Protein AF-A0A5E4J860-F1 (afdb_monomer_lite)

Foldseek 3Di:
DDDDVQAAEDEAEDDPPLQQLLLQWWDQWDDDPSGIYGYFYAYPVRHTDHHDFDPPDDQQVSNQCSLCSNCVPPPFWDHKDQQAPDPPNDPPNLAGIETETAQVPDDDPDPDPVCPPRDPFVVVQVVSCVGTDQDTPPNHGYGYGYDDPPPD

Sequence (152 aa):
MRQEGANYFIDIVAVDGTSYPLAAILKTSYDMGNIKVHVQVLDRSGKPIKPSLPVGTDPVNAVLQAIKGGLAGNEYFVDAINIVGTSPPNPRSQWQIAVIFKKSVIQFFNDDISDYYSNLNAVAEDIFADVMNSEYPGEVKITFTTENTKSG

Secondary structure (DSSP, 8-state):
-EEETTEEEEEEE--STTHHHHHHHB-SEEEETTEEEEEEEE-TTSPBPPP-PPTTS-HHHHHHHHHHHHHTT-TTEEEEEE-TTPSSPPSSTT--EEEEE-GGG-------TT-TT---THHHHHHHHHHB---BTTTB-EEEEE------

Radius of gyration: 17.3 Å; chains: 1; bounding box: 40×34×47 Å

Structure (mmCIF, N/CA/C/O backbone):
data_AF-A0A5E4J860-F1
#
_entry.id   AF-A0A5E4J860-F1
#
loop_
_atom_site.group_PDB
_atom_site.id
_atom_site.type_symbol
_atom_site.label_atom_id
_atom_site.label_alt_id
_atom_site.label_comp_id
_atom_site.label_asym_id
_atom_site.label_entity_id
_atom_site.label_seq_id
_atom_site.pdbx_PDB_ins_code
_atom_site.Cartn_x
_atom_site.Cartn_y
_atom_site.Cartn_z
_atom_site.occupancy
_atom_site.B_iso_or_equiv
_atom_site.auth_seq_id
_atom_site.auth_comp_id
_atom_site.auth_asym_id
_atom_site.auth_atom_id
_atom_site.pdbx_PDB_model_num
ATOM 1 N N . MET A 1 1 ? -12.163 -6.510 14.839 1.00 73.50 1 MET A N 1
ATOM 2 C CA . MET A 1 1 ? -12.766 -5.170 14.687 1.00 73.50 1 MET A CA 1
ATOM 3 C C . MET A 1 1 ? -13.204 -4.699 16.063 1.00 73.50 1 MET A C 1
ATOM 5 O O . MET A 1 1 ? -13.795 -5.498 16.781 1.00 73.50 1 MET A O 1
ATOM 9 N N . ARG A 1 2 ? -12.871 -3.466 16.447 1.00 85.12 2 ARG A N 1
ATOM 10 C CA . ARG A 1 2 ? -13.255 -2.853 17.734 1.00 85.12 2 ARG A CA 1
ATOM 11 C C . ARG A 1 2 ? -13.988 -1.533 17.488 1.00 85.12 2 ARG A C 1
ATOM 13 O O . ARG A 1 2 ? -13.785 -0.922 16.443 1.00 85.12 2 ARG A O 1
ATOM 20 N N . GLN A 1 3 ? -14.828 -1.103 18.424 1.00 84.06 3 GLN A N 1
ATOM 21 C CA . GLN A 1 3 ? -15.593 0.143 18.328 1.00 84.06 3 GLN A CA 1
ATOM 22 C C . GLN A 1 3 ? -15.204 1.090 19.465 1.00 84.06 3 GLN A C 1
ATOM 24 O O . GLN A 1 3 ? -15.134 0.670 20.618 1.00 84.06 3 GLN A O 1
ATOM 29 N N . GLU A 1 4 ? -14.998 2.366 19.146 1.00 82.44 4 GLU A N 1
ATOM 30 C CA . GLU A 1 4 ? -14.773 3.436 20.122 1.00 82.44 4 GLU A CA 1
ATOM 31 C C . GLU A 1 4 ? -15.655 4.637 19.772 1.00 82.44 4 GLU A C 1
ATOM 33 O O . GLU A 1 4 ? -15.407 5.374 18.815 1.00 82.44 4 GLU A O 1
ATOM 38 N N . GLY A 1 5 ? -16.736 4.820 20.534 1.00 81.62 5 GLY A N 1
ATOM 39 C CA . GLY A 1 5 ? -17.764 5.809 20.211 1.00 81.62 5 GLY A CA 1
ATOM 40 C C . GLY A 1 5 ? -18.437 5.506 18.867 1.00 81.62 5 GLY A C 1
ATOM 41 O O . GLY A 1 5 ? -18.975 4.417 18.669 1.00 81.62 5 GLY A O 1
ATOM 42 N N . ALA A 1 6 ? -18.408 6.472 17.945 1.00 77.81 6 ALA A N 1
ATOM 43 C CA . ALA A 1 6 ? -18.939 6.331 16.583 1.00 77.81 6 ALA A CA 1
ATOM 44 C C . ALA A 1 6 ? -17.926 5.742 15.578 1.00 77.81 6 ALA A C 1
ATOM 46 O O . ALA A 1 6 ? -18.259 5.558 14.408 1.00 77.81 6 ALA A O 1
ATOM 47 N N . ASN A 1 7 ? -16.697 5.460 16.019 1.00 81.25 7 ASN A N 1
ATOM 48 C CA . ASN A 1 7 ? -15.615 4.994 15.160 1.00 81.25 7 ASN A CA 1
ATOM 49 C C . ASN A 1 7 ? -15.438 3.483 15.270 1.00 81.25 7 ASN A C 1
ATOM 51 O O . ASN A 1 7 ? -15.517 2.913 16.361 1.00 81.25 7 ASN A O 1
ATOM 55 N N . TYR A 1 8 ? -15.115 2.852 14.146 1.00 88.25 8 TYR A N 1
ATOM 56 C CA . TYR A 1 8 ? -14.751 1.441 14.098 1.00 88.25 8 TYR A CA 1
ATOM 57 C C . TYR A 1 8 ? -13.303 1.293 13.668 1.00 88.25 8 TYR A C 1
ATOM 59 O O . TYR A 1 8 ? -12.830 2.048 12.828 1.00 88.25 8 TYR A O 1
ATOM 67 N N . PHE A 1 9 ? -12.613 0.302 14.219 1.00 88.88 9 PHE A N 1
ATOM 68 C CA . PHE A 1 9 ? -11.216 0.026 13.920 1.00 88.88 9 PHE A CA 1
ATOM 69 C C . PHE A 1 9 ? -11.036 -1.414 13.454 1.00 88.88 9 PHE A C 1
ATOM 71 O O . PHE A 1 9 ? -11.492 -2.369 14.099 1.00 88.88 9 PHE A O 1
ATOM 78 N N . ILE A 1 10 ? -10.333 -1.562 12.339 1.00 90.19 10 ILE A N 1
ATOM 79 C CA . ILE A 1 10 ? -9.743 -2.811 11.880 1.00 90.19 10 ILE A CA 1
ATOM 80 C C . ILE A 1 10 ? -8.267 -2.759 12.273 1.00 90.19 10 ILE A C 1
ATOM 82 O O . ILE A 1 10 ? -7.483 -1.992 11.713 1.00 90.19 10 ILE A O 1
ATOM 86 N N . ASP A 1 11 ? -7.918 -3.571 13.266 1.00 90.75 11 ASP A N 1
ATOM 87 C CA . ASP A 1 11 ? -6.549 -3.711 13.744 1.00 90.75 11 ASP A CA 1
ATOM 88 C C . ASP A 1 11 ? -5.861 -4.822 12.956 1.00 90.75 11 ASP A C 1
ATOM 90 O O . ASP A 1 11 ? -6.279 -5.981 13.002 1.00 90.75 11 ASP A O 1
ATOM 94 N N . ILE A 1 12 ? -4.804 -4.463 12.234 1.00 88.19 12 ILE A N 1
ATOM 95 C CA . ILE A 1 12 ? -3.974 -5.404 11.489 1.00 88.19 12 ILE A CA 1
ATOM 96 C C . ILE A 1 12 ? -2.695 -5.608 12.285 1.00 88.19 12 ILE A C 1
ATOM 98 O O . ILE A 1 12 ? -1.843 -4.725 12.348 1.00 88.19 12 ILE A O 1
ATOM 102 N N . VAL A 1 13 ? -2.555 -6.770 12.915 1.00 86.62 13 VAL A N 1
ATOM 103 C CA . VAL A 1 13 ? -1.331 -7.114 13.643 1.00 86.62 13 VAL A CA 1
ATOM 104 C C . VAL A 1 13 ? -0.337 -7.690 12.648 1.00 86.62 13 VAL A C 1
ATOM 106 O O . VAL A 1 13 ? -0.498 -8.813 12.174 1.00 86.62 13 VAL A O 1
ATOM 109 N N . ALA A 1 14 ? 0.684 -6.907 12.315 1.00 78.81 14 ALA A N 1
ATOM 110 C CA . ALA A 1 14 ? 1.732 -7.369 11.424 1.00 78.81 14 ALA A CA 1
ATOM 111 C C . ALA A 1 14 ? 2.709 -8.273 12.183 1.00 78.81 14 ALA A C 1
ATOM 113 O O . ALA A 1 14 ? 3.208 -7.938 13.263 1.00 78.81 14 ALA A O 1
ATOM 114 N N . VAL A 1 15 ? 2.987 -9.433 11.597 1.00 71.12 15 VAL A N 1
ATOM 115 C CA . VAL A 1 15 ? 3.969 -10.385 12.110 1.00 71.12 15 VAL A CA 1
ATOM 116 C C . VAL A 1 15 ? 5.275 -10.154 11.346 1.00 71.12 15 VAL A C 1
ATOM 118 O O . VAL A 1 15 ? 5.271 -10.111 10.116 1.00 71.12 15 VAL A O 1
ATOM 121 N N . ASP A 1 16 ? 6.377 -9.962 12.079 1.00 71.06 16 ASP A N 1
ATOM 122 C CA . ASP A 1 16 ? 7.715 -9.682 11.524 1.00 71.06 16 ASP A CA 1
ATOM 123 C C . ASP A 1 16 ? 7.822 -8.321 10.807 1.00 71.06 16 ASP A C 1
ATOM 125 O O . ASP A 1 16 ? 6.889 -7.525 10.841 1.00 71.06 16 ASP A O 1
ATOM 129 N N . GLY A 1 17 ? 8.994 -7.990 10.242 1.00 72.94 17 GLY A N 1
ATOM 130 C CA . GLY A 1 17 ? 9.405 -6.650 9.763 1.00 72.94 17 GLY A CA 1
ATOM 131 C C . GLY A 1 17 ? 8.562 -5.989 8.654 1.00 72.94 17 GLY A C 1
ATOM 132 O O . GLY A 1 17 ? 9.011 -5.026 8.040 1.00 72.94 17 GLY A O 1
ATOM 133 N N . THR A 1 18 ? 7.351 -6.484 8.406 1.00 82.88 18 THR A N 1
ATOM 134 C CA . THR A 1 18 ? 6.357 -5.984 7.449 1.00 82.88 18 THR A CA 1
ATOM 135 C C . THR A 1 18 ? 5.499 -4.848 8.013 1.00 82.88 18 THR A C 1
ATOM 137 O O . THR A 1 18 ? 4.803 -4.170 7.269 1.00 82.88 18 THR A O 1
ATOM 140 N N . SER A 1 19 ? 5.556 -4.593 9.319 1.00 84.94 19 SER A N 1
ATOM 141 C CA . SER A 1 19 ? 4.615 -3.711 10.014 1.00 84.94 19 SER A CA 1
ATOM 142 C C . SER A 1 19 ? 4.651 -2.241 9.560 1.00 84.94 19 SER A C 1
ATOM 144 O O . SER A 1 19 ? 3.612 -1.660 9.253 1.00 84.94 19 SER A O 1
ATOM 146 N N . TYR A 1 20 ? 5.839 -1.647 9.430 1.00 88.56 20 TYR A N 1
ATOM 147 C CA . TYR A 1 20 ? 6.019 -0.300 8.873 1.00 88.56 20 TYR A CA 1
ATOM 148 C C . TYR A 1 20 ? 5.652 -0.188 7.388 1.00 88.56 20 TYR A C 1
ATOM 150 O O . TYR A 1 20 ? 4.868 0.701 7.049 1.00 88.56 20 TYR A O 1
ATOM 158 N N . PRO A 1 21 ? 6.171 -1.046 6.487 1.00 89.88 21 PRO A N 1
ATOM 159 C CA . PRO A 1 21 ? 5.817 -0.943 5.078 1.00 89.88 21 PRO A CA 1
ATOM 160 C C . PRO A 1 21 ? 4.329 -1.235 4.833 1.00 89.88 21 PRO A C 1
ATOM 162 O O . PRO A 1 21 ? 3.714 -0.551 4.024 1.00 89.88 21 PRO A O 1
ATOM 165 N N . LEU A 1 22 ? 3.708 -2.143 5.595 1.00 89.56 22 LEU A N 1
ATOM 166 C CA . LEU A 1 22 ? 2.265 -2.384 5.531 1.00 89.56 22 LEU A CA 1
ATOM 167 C C . LEU A 1 22 ? 1.460 -1.152 5.973 1.00 89.56 22 LEU A C 1
ATOM 169 O O . LEU A 1 22 ? 0.511 -0.763 5.298 1.00 89.56 22 LEU A O 1
ATOM 173 N N . ALA A 1 23 ? 1.873 -0.486 7.057 1.00 90.56 23 ALA A N 1
ATOM 174 C CA . ALA A 1 23 ? 1.244 0.760 7.499 1.00 90.56 23 ALA A CA 1
ATOM 175 C C . ALA A 1 23 ? 1.341 1.869 6.440 1.00 90.56 23 ALA A C 1
ATOM 177 O O . ALA A 1 23 ? 0.449 2.703 6.344 1.00 90.56 23 ALA A O 1
ATOM 178 N N . ALA A 1 24 ? 2.421 1.889 5.655 1.00 90.75 24 ALA A N 1
ATOM 179 C CA . ALA A 1 24 ? 2.655 2.898 4.628 1.00 90.75 24 ALA A CA 1
ATOM 180 C C . ALA A 1 24 ? 1.804 2.705 3.362 1.00 90.75 24 ALA A C 1
ATOM 182 O O . ALA A 1 24 ? 1.569 3.676 2.644 1.00 90.75 24 ALA A O 1
ATOM 183 N N . ILE A 1 25 ? 1.372 1.474 3.070 1.00 90.88 25 ILE A N 1
ATOM 184 C CA . ILE A 1 25 ? 0.672 1.145 1.819 1.00 90.88 25 ILE A CA 1
ATOM 185 C C . ILE A 1 25 ? -0.831 0.937 1.969 1.00 90.88 25 ILE A C 1
ATOM 187 O O . ILE A 1 25 ? -1.506 0.837 0.953 1.00 90.88 25 ILE A O 1
ATOM 191 N N . LEU A 1 26 ? -1.365 0.858 3.186 1.00 90.88 26 LEU A N 1
ATOM 192 C CA . LEU A 1 26 ? -2.800 0.701 3.414 1.00 90.88 26 LEU A CA 1
ATOM 193 C C . LEU A 1 26 ? -3.490 2.052 3.578 1.00 90.88 26 LEU A C 1
ATOM 195 O O . LEU A 1 26 ? -2.973 2.963 4.229 1.00 90.88 26 LEU A O 1
ATOM 199 N N . LYS A 1 27 ? -4.706 2.160 3.046 1.00 90.00 27 LYS A N 1
ATOM 200 C CA . LYS A 1 27 ? -5.582 3.291 3.337 1.00 90.00 27 LYS A CA 1
ATOM 201 C C . LYS A 1 27 ? -6.013 3.240 4.804 1.00 90.00 27 LYS A C 1
ATOM 203 O O . LYS A 1 27 ? -6.463 2.207 5.293 1.00 90.00 27 LYS A O 1
ATOM 208 N N . THR A 1 28 ? -5.878 4.358 5.515 1.00 89.75 28 THR A N 1
ATOM 209 C CA . THR A 1 28 ? -6.075 4.421 6.976 1.00 89.75 28 THR A CA 1
ATOM 210 C C . THR A 1 28 ? -7.515 4.684 7.400 1.00 89.75 28 THR A C 1
ATOM 212 O O . THR A 1 28 ? -7.847 4.528 8.578 1.00 89.75 28 THR A O 1
ATOM 215 N N . SER A 1 29 ? -8.391 5.076 6.472 1.00 89.62 29 SER A N 1
ATOM 216 C CA . SER A 1 29 ? -9.811 5.253 6.761 1.00 89.62 29 SER A CA 1
ATOM 217 C C . SER A 1 29 ? -10.712 5.089 5.544 1.00 89.62 29 SER A C 1
ATOM 219 O O . SER A 1 29 ? -10.363 5.514 4.443 1.00 89.62 29 SER A O 1
ATOM 221 N N . TYR A 1 30 ? -11.910 4.570 5.791 1.00 86.88 30 TYR A N 1
ATOM 222 C CA . TYR A 1 30 ? -12.997 4.431 4.831 1.00 86.88 30 TYR A CA 1
ATOM 223 C C . TYR A 1 30 ? -14.232 5.126 5.389 1.00 86.88 30 TYR A C 1
ATOM 225 O O . TYR A 1 30 ? -14.638 4.868 6.527 1.00 86.88 30 TYR A O 1
ATOM 233 N N . ASP A 1 31 ? -14.827 5.991 4.578 1.00 86.31 31 ASP A N 1
ATOM 234 C CA . ASP A 1 31 ? -16.126 6.582 4.870 1.00 86.31 31 ASP A CA 1
ATOM 235 C C . ASP A 1 31 ? -17.216 5.646 4.331 1.00 86.31 31 ASP A C 1
ATOM 237 O O . ASP A 1 31 ? -17.302 5.385 3.133 1.00 86.31 31 ASP A O 1
ATOM 241 N N . MET A 1 32 ? -18.043 5.114 5.229 1.00 83.75 32 MET A N 1
ATOM 242 C CA . MET A 1 32 ? -19.150 4.205 4.929 1.00 83.75 32 MET A CA 1
ATOM 243 C C . MET A 1 32 ? -20.463 4.854 5.374 1.00 83.75 32 MET A C 1
ATOM 245 O O . MET A 1 32 ? -21.041 4.517 6.409 1.00 83.75 32 MET A O 1
ATOM 249 N N . GLY A 1 33 ? -20.912 5.848 4.604 1.00 83.12 33 GLY A N 1
ATOM 250 C CA . GLY A 1 33 ? -22.094 6.644 4.930 1.00 83.12 33 GLY A CA 1
ATOM 251 C C . GLY A 1 33 ? -21.863 7.507 6.172 1.00 83.12 33 GLY A C 1
ATOM 252 O O . GLY A 1 33 ? -21.075 8.446 6.139 1.00 83.12 33 GLY A O 1
ATOM 253 N N . ASN A 1 34 ? -22.554 7.196 7.268 1.00 83.56 34 ASN A N 1
ATOM 254 C CA . ASN A 1 34 ? -22.398 7.884 8.554 1.00 83.56 34 ASN A CA 1
ATOM 255 C C . ASN A 1 34 ? -21.367 7.221 9.487 1.00 83.56 34 ASN A C 1
ATOM 257 O O . ASN A 1 34 ? -21.227 7.648 10.633 1.00 83.56 34 ASN A O 1
ATOM 261 N N . ILE A 1 35 ? -20.678 6.175 9.023 1.00 80.88 35 ILE A N 1
ATOM 262 C CA . ILE A 1 35 ? -19.672 5.439 9.788 1.00 80.88 35 ILE A CA 1
ATOM 2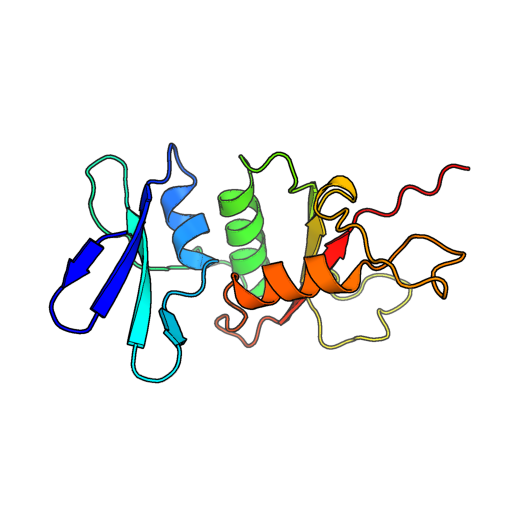63 C C . ILE A 1 35 ? -18.288 5.701 9.201 1.00 80.88 35 ILE A C 1
ATOM 265 O O . ILE A 1 35 ? -18.099 5.636 7.988 1.00 80.88 35 ILE A O 1
ATOM 269 N N . LYS A 1 36 ? -17.303 5.927 10.074 1.00 86.44 36 LYS A N 1
ATOM 270 C CA . LYS A 1 36 ? -15.887 5.941 9.707 1.00 86.44 36 LYS A CA 1
ATOM 271 C C . LYS A 1 36 ? -15.209 4.674 10.212 1.00 86.44 36 LYS A C 1
ATOM 273 O O . LYS A 1 36 ? -15.199 4.401 11.417 1.00 86.44 36 LYS A O 1
ATOM 278 N N . VAL A 1 37 ? -14.651 3.903 9.285 1.00 87.38 37 VAL A N 1
ATOM 279 C CA . VAL A 1 37 ? -13.837 2.726 9.595 1.00 87.38 37 VAL A CA 1
ATOM 280 C C . VAL A 1 37 ? -12.376 3.114 9.466 1.00 87.38 37 VAL A C 1
ATOM 282 O O . VAL A 1 37 ? -11.921 3.481 8.390 1.00 87.38 37 VAL A O 1
ATOM 285 N N . HIS A 1 38 ? -11.637 3.030 10.559 1.00 91.00 38 HIS A N 1
ATOM 286 C CA . HIS A 1 38 ? -10.203 3.242 10.612 1.00 91.00 38 HIS A CA 1
ATOM 287 C C . HIS A 1 38 ? -9.472 1.916 10.444 1.00 91.00 38 HIS A C 1
ATOM 289 O O . HIS A 1 38 ? -9.828 0.912 11.060 1.00 91.00 38 HIS A O 1
ATOM 295 N N . VAL A 1 39 ? -8.414 1.925 9.647 1.00 91.25 39 VAL A N 1
ATOM 296 C CA . VAL A 1 39 ? -7.482 0.806 9.536 1.00 91.25 39 VAL A CA 1
ATOM 297 C C . VAL A 1 39 ? -6.165 1.245 10.141 1.00 91.25 39 VAL A C 1
ATOM 299 O O . VAL A 1 39 ? -5.615 2.283 9.772 1.00 91.25 39 VAL A O 1
ATOM 302 N N . GLN A 1 40 ? -5.665 0.456 11.085 1.00 92.81 40 GLN A N 1
ATOM 303 C CA . GLN A 1 40 ? -4.364 0.696 11.688 1.00 92.81 40 GLN A CA 1
ATOM 304 C C . GLN A 1 40 ? -3.553 -0.589 11.740 1.00 92.81 40 GLN A C 1
ATOM 306 O O . GLN A 1 40 ? -4.069 -1.668 12.036 1.00 92.81 40 GLN A O 1
ATOM 311 N N . VAL A 1 41 ? -2.260 -0.448 11.473 1.00 92.06 41 VAL A N 1
ATOM 312 C CA . VAL A 1 41 ? -1.306 -1.537 11.631 1.00 92.06 41 VAL A CA 1
ATOM 313 C C . VAL A 1 41 ? -0.702 -1.446 13.023 1.00 92.06 41 VAL A C 1
ATOM 315 O O . VAL A 1 41 ? -0.260 -0.379 13.449 1.00 92.06 41 VAL A O 1
ATOM 318 N N . LEU A 1 42 ? -0.707 -2.566 13.733 1.00 91.62 42 LEU A N 1
ATOM 319 C CA . LEU A 1 42 ? -0.126 -2.711 15.057 1.00 91.62 42 LEU A CA 1
ATOM 320 C C . LEU A 1 42 ? 1.208 -3.451 14.955 1.00 91.62 42 LEU A C 1
ATOM 322 O O . LEU A 1 42 ? 1.357 -4.385 14.161 1.00 91.62 42 LEU A O 1
ATOM 326 N N . ASP A 1 43 ? 2.169 -3.055 15.784 1.00 87.75 43 ASP A N 1
ATOM 327 C CA . ASP A 1 43 ? 3.354 -3.868 16.027 1.00 87.75 43 ASP A CA 1
ATOM 328 C C . ASP A 1 43 ? 3.034 -5.083 16.920 1.00 87.75 43 ASP A C 1
ATOM 330 O O . ASP A 1 43 ? 1.920 -5.258 17.422 1.00 87.75 43 ASP A O 1
ATOM 334 N N . ARG A 1 44 ? 4.041 -5.930 17.159 1.00 84.62 44 ARG A N 1
ATOM 335 C CA . ARG A 1 44 ? 3.910 -7.127 18.008 1.00 84.62 44 ARG A CA 1
ATOM 336 C C . ARG A 1 44 ? 3.522 -6.831 19.457 1.00 84.62 44 ARG A C 1
ATOM 338 O O . ARG A 1 44 ? 3.042 -7.726 20.141 1.00 84.62 44 ARG A O 1
ATOM 345 N N . SER A 1 45 ? 3.760 -5.610 19.933 1.00 86.81 45 SER A N 1
ATOM 346 C CA . SER A 1 45 ? 3.368 -5.166 21.273 1.00 86.81 45 SER A CA 1
ATOM 347 C C . SER A 1 45 ? 1.938 -4.616 21.322 1.00 86.81 45 SER A C 1
ATOM 349 O O . SER A 1 45 ? 1.477 -4.208 22.385 1.00 86.81 45 SER A O 1
ATOM 351 N N . GLY A 1 46 ? 1.226 -4.616 20.188 1.00 86.94 46 GLY A N 1
ATOM 352 C CA . GLY A 1 46 ? -0.120 -4.065 20.057 1.00 86.94 46 GLY A CA 1
ATOM 353 C C . GLY A 1 46 ? -0.141 -2.545 19.893 1.00 86.94 46 GLY A C 1
ATOM 354 O O . GLY A 1 46 ? -1.203 -1.935 20.003 1.00 86.94 46 GLY A O 1
ATOM 355 N N . LYS A 1 47 ? 1.009 -1.909 19.638 1.00 90.19 47 LYS A N 1
ATOM 356 C CA . LYS A 1 47 ? 1.092 -0.456 19.492 1.00 90.19 47 LYS A CA 1
ATOM 357 C C . LYS A 1 47 ? 0.824 -0.041 18.039 1.00 90.19 47 LYS A C 1
ATOM 359 O O . LYS A 1 47 ? 1.444 -0.604 17.135 1.00 90.19 47 LYS A O 1
ATOM 364 N N . PRO A 1 48 ? -0.029 0.973 17.795 1.00 90.38 48 PRO A N 1
ATOM 365 C CA . PRO A 1 48 ? -0.248 1.502 16.455 1.00 90.38 48 PRO A CA 1
ATOM 366 C C . PRO A 1 48 ? 1.023 2.081 15.838 1.00 90.38 48 PRO A C 1
ATOM 368 O O . PRO A 1 48 ? 1.752 2.855 16.469 1.00 90.38 48 PRO A O 1
ATOM 371 N N . ILE A 1 49 ? 1.252 1.734 14.577 1.00 90.50 49 ILE A N 1
ATOM 372 C CA . ILE A 1 49 ? 2.341 2.250 13.758 1.00 90.50 49 ILE A CA 1
ATOM 373 C C . ILE A 1 49 ? 1.821 3.415 12.927 1.00 90.50 49 ILE A C 1
ATOM 375 O O . ILE A 1 49 ? 0.774 3.334 12.284 1.00 90.50 49 ILE A O 1
ATOM 379 N N . LYS A 1 50 ? 2.582 4.509 12.916 1.00 88.62 50 LYS A N 1
ATOM 380 C CA . LYS A 1 50 ? 2.301 5.645 12.042 1.00 88.62 50 LYS A CA 1
ATOM 381 C C . LYS A 1 50 ? 2.784 5.322 10.619 1.00 88.62 50 LYS A C 1
ATOM 383 O O . LYS A 1 50 ? 3.955 4.974 10.476 1.00 88.62 50 LYS A O 1
ATOM 388 N N . PRO A 1 51 ? 1.943 5.489 9.581 1.00 86.69 51 PRO A N 1
ATOM 389 C CA . PRO A 1 51 ? 2.365 5.344 8.191 1.00 86.69 51 PRO A CA 1
ATOM 390 C C . PRO A 1 51 ? 3.567 6.238 7.871 1.00 86.69 51 PRO A C 1
ATOM 392 O O . PRO A 1 51 ? 3.544 7.444 8.138 1.00 86.69 51 PRO A O 1
ATOM 395 N N . SER A 1 52 ? 4.615 5.655 7.294 1.00 85.31 52 SER A N 1
ATOM 396 C CA . SER A 1 52 ? 5.799 6.389 6.845 1.00 85.31 52 SER A CA 1
ATOM 397 C C . SER A 1 52 ? 6.498 5.649 5.714 1.00 85.31 52 SER A C 1
ATOM 399 O O . SER A 1 52 ? 6.743 4.449 5.827 1.00 85.31 52 SER A O 1
ATOM 401 N N . LEU A 1 53 ? 6.873 6.372 4.660 1.00 86.44 53 LEU A N 1
ATOM 402 C CA . LEU A 1 53 ? 7.739 5.841 3.610 1.00 86.44 53 LEU A CA 1
ATOM 403 C C . LEU A 1 53 ? 9.218 5.839 4.050 1.00 86.44 53 LEU A C 1
ATOM 405 O O . LEU A 1 53 ? 9.593 6.642 4.911 1.00 86.44 53 LEU A O 1
ATOM 409 N N . PRO A 1 54 ? 10.068 4.979 3.455 1.00 80.44 54 PRO A N 1
ATOM 410 C CA . PRO A 1 54 ? 11.516 5.016 3.654 1.00 80.44 54 PRO A CA 1
ATOM 411 C C . PRO A 1 54 ? 12.110 6.413 3.402 1.00 80.44 54 PRO A C 1
ATOM 413 O O . PRO A 1 54 ? 11.813 7.059 2.397 1.00 80.44 54 PRO A O 1
ATOM 416 N N . VAL A 1 55 ? 12.961 6.885 4.317 1.00 76.44 55 VAL A N 1
ATOM 417 C CA . VAL A 1 55 ? 13.575 8.225 4.257 1.00 76.44 55 VAL A CA 1
ATOM 418 C C . VAL A 1 55 ? 14.787 8.226 3.317 1.00 76.44 55 VAL A C 1
ATOM 420 O O . VAL A 1 55 ? 15.539 7.257 3.267 1.00 76.44 55 VAL A O 1
ATOM 423 N N . GLY A 1 56 ? 15.008 9.333 2.599 1.00 73.38 56 GLY A N 1
ATOM 424 C CA . GLY A 1 56 ? 16.230 9.562 1.810 1.00 73.38 56 GLY A CA 1
ATOM 425 C C . GLY A 1 56 ? 16.284 8.842 0.459 1.00 73.38 56 GLY A C 1
ATOM 426 O O . GLY A 1 56 ? 17.316 8.872 -0.202 1.00 73.38 56 GLY A O 1
ATOM 427 N N . THR A 1 57 ? 15.184 8.213 0.048 1.00 75.50 57 THR A N 1
ATOM 428 C CA . THR A 1 57 ? 15.017 7.582 -1.269 1.00 75.50 57 THR A CA 1
ATOM 429 C C . THR A 1 57 ? 14.139 8.474 -2.151 1.00 75.50 57 THR A C 1
ATOM 431 O O . THR A 1 57 ? 13.327 9.241 -1.627 1.00 75.50 57 THR A O 1
ATOM 434 N N . ASP A 1 58 ? 14.285 8.409 -3.478 1.00 87.31 58 ASP A N 1
ATOM 435 C CA . ASP A 1 58 ? 13.326 9.069 -4.368 1.00 87.31 58 ASP A CA 1
ATOM 436 C C . ASP A 1 58 ? 11.900 8.523 -4.132 1.00 87.31 58 ASP A C 1
ATOM 438 O O . ASP A 1 58 ? 11.746 7.354 -3.760 1.00 87.31 58 ASP A O 1
ATOM 442 N N . PRO A 1 59 ? 10.843 9.337 -4.325 1.00 88.06 59 PRO A N 1
ATOM 443 C CA . PRO A 1 59 ? 9.483 8.945 -3.958 1.00 88.06 59 PRO A CA 1
ATOM 444 C C . PRO A 1 59 ? 9.012 7.637 -4.602 1.00 88.06 59 PRO A C 1
ATOM 446 O O . PRO A 1 59 ? 8.377 6.823 -3.934 1.00 88.06 59 PRO A O 1
ATOM 449 N N . VAL A 1 60 ? 9.360 7.394 -5.870 1.00 88.81 60 VAL A N 1
ATOM 450 C CA . VAL A 1 60 ? 8.952 6.180 -6.593 1.00 88.81 60 VAL A CA 1
ATOM 451 C C . VAL A 1 60 ? 9.594 4.947 -5.963 1.00 88.81 60 VAL A C 1
ATOM 453 O O . VAL A 1 60 ? 8.893 3.991 -5.634 1.00 88.81 60 VAL A O 1
ATOM 456 N N . ASN A 1 61 ? 10.906 4.961 -5.725 1.00 89.75 61 ASN A N 1
ATOM 457 C CA . ASN A 1 61 ? 11.578 3.833 -5.085 1.00 89.75 61 ASN A CA 1
ATOM 458 C C . ASN A 1 61 ? 11.166 3.652 -3.617 1.00 89.75 61 ASN A C 1
ATOM 460 O O . ASN A 1 61 ? 11.069 2.515 -3.159 1.00 89.75 61 ASN A O 1
ATOM 464 N N . ALA A 1 62 ? 10.875 4.732 -2.886 1.00 91.00 62 ALA A N 1
ATOM 465 C CA . ALA A 1 62 ? 10.380 4.645 -1.513 1.00 91.00 62 ALA A CA 1
ATOM 466 C C . ALA A 1 62 ? 9.031 3.905 -1.451 1.00 91.00 62 ALA A C 1
ATOM 468 O O . ALA A 1 62 ? 8.842 3.006 -0.630 1.00 91.00 62 ALA A O 1
ATOM 469 N N . VAL A 1 63 ? 8.114 4.239 -2.363 1.00 91.19 63 VAL A N 1
ATOM 470 C CA . VAL A 1 63 ? 6.817 3.563 -2.508 1.00 91.19 63 VAL A CA 1
ATOM 471 C C . VAL A 1 63 ? 6.997 2.117 -2.971 1.00 91.19 63 VAL A C 1
ATOM 473 O O . VAL A 1 63 ? 6.394 1.210 -2.400 1.00 91.19 63 VAL A O 1
ATOM 476 N N . LEU A 1 64 ? 7.881 1.870 -3.941 1.00 91.81 64 LEU A N 1
ATOM 477 C CA . LEU A 1 64 ? 8.193 0.527 -4.431 1.00 91.81 64 LEU A CA 1
ATOM 478 C C . LEU A 1 64 ? 8.697 -0.392 -3.309 1.00 91.81 64 LEU A C 1
ATOM 480 O O . LEU A 1 64 ? 8.232 -1.523 -3.171 1.00 91.81 64 LEU A O 1
ATOM 484 N N . GLN A 1 65 ? 9.627 0.097 -2.485 1.00 92.06 65 GLN A N 1
ATOM 485 C CA . GLN A 1 65 ? 10.150 -0.636 -1.332 1.00 92.06 65 GLN A CA 1
ATOM 486 C C . GLN A 1 65 ? 9.072 -0.885 -0.275 1.00 92.06 65 GLN A C 1
ATOM 488 O O . GLN A 1 65 ? 9.022 -1.979 0.287 1.00 92.06 65 GLN A O 1
ATOM 493 N N . ALA A 1 66 ? 8.193 0.090 -0.025 1.00 92.25 66 ALA A N 1
ATOM 494 C CA . ALA A 1 66 ? 7.076 -0.083 0.896 1.00 92.25 66 ALA A CA 1
ATOM 495 C C . ALA A 1 66 ? 6.104 -1.173 0.411 1.00 92.25 66 ALA A C 1
ATOM 497 O O . ALA A 1 66 ? 5.720 -2.035 1.195 1.00 92.25 66 ALA A O 1
ATOM 498 N N . ILE A 1 67 ? 5.769 -1.208 -0.882 1.00 92.25 67 ILE A N 1
ATOM 499 C CA . ILE A 1 67 ? 4.900 -2.248 -1.455 1.00 92.25 67 ILE A CA 1
ATOM 500 C C . ILE A 1 67 ? 5.554 -3.625 -1.333 1.00 92.25 67 ILE A C 1
ATOM 502 O O . ILE A 1 67 ? 4.949 -4.538 -0.772 1.00 92.25 67 ILE A O 1
ATOM 506 N N . LYS A 1 68 ? 6.808 -3.771 -1.787 1.00 92.50 68 LYS A N 1
ATOM 507 C CA . LYS A 1 68 ? 7.527 -5.053 -1.699 1.00 92.50 68 LYS A CA 1
ATOM 508 C C . LYS A 1 68 ? 7.657 -5.529 -0.255 1.00 92.50 68 LYS A C 1
ATOM 510 O O . LYS A 1 68 ? 7.429 -6.699 0.018 1.00 92.50 68 LYS A O 1
ATOM 515 N N . GLY A 1 69 ? 7.995 -4.632 0.671 1.00 90.94 69 GLY A N 1
ATOM 516 C CA . GLY A 1 69 ? 8.142 -4.966 2.086 1.00 90.94 69 GLY A CA 1
ATOM 517 C C . GLY A 1 69 ? 6.818 -5.315 2.768 1.00 90.94 69 GLY A C 1
ATOM 518 O O . GLY A 1 69 ? 6.775 -6.233 3.580 1.00 90.94 69 GLY A O 1
ATOM 519 N N . GLY A 1 70 ? 5.736 -4.606 2.439 1.00 89.69 70 GLY A N 1
ATOM 520 C CA . GLY A 1 70 ? 4.425 -4.809 3.054 1.00 89.69 70 GLY A CA 1
ATOM 521 C C . GLY A 1 70 ? 3.724 -6.067 2.546 1.00 89.69 70 GLY A C 1
ATOM 522 O O . GLY A 1 70 ? 3.004 -6.711 3.304 1.00 89.69 70 GLY A O 1
ATOM 523 N N . LEU A 1 71 ? 3.974 -6.450 1.291 1.00 89.62 71 LEU A N 1
ATOM 524 C CA . LEU A 1 71 ? 3.362 -7.614 0.649 1.00 89.62 71 LEU A CA 1
ATOM 525 C C . LEU A 1 71 ? 4.276 -8.847 0.575 1.00 89.62 71 LEU A C 1
ATOM 527 O O . LEU A 1 71 ? 3.837 -9.877 0.079 1.00 89.62 71 LEU A O 1
ATOM 531 N N . ALA A 1 72 ? 5.509 -8.799 1.094 1.00 88.81 72 ALA A N 1
ATOM 532 C CA . ALA A 1 72 ? 6.479 -9.901 0.999 1.00 88.81 72 ALA A CA 1
ATOM 533 C C . ALA A 1 72 ? 5.966 -11.259 1.521 1.00 88.81 72 ALA A C 1
ATOM 535 O O . ALA A 1 72 ? 6.395 -12.305 1.044 1.00 88.81 72 ALA A O 1
ATOM 536 N N . GLY A 1 73 ? 5.069 -11.248 2.512 1.00 85.44 73 GLY A N 1
ATOM 537 C CA . GLY A 1 73 ? 4.454 -12.457 3.072 1.00 85.44 73 GLY A CA 1
ATOM 538 C C . GLY A 1 73 ? 3.128 -12.861 2.420 1.00 85.44 73 GLY A C 1
ATOM 539 O O . GLY A 1 73 ? 2.531 -13.851 2.830 1.00 85.44 73 GLY A O 1
ATOM 540 N N . ASN A 1 74 ? 2.635 -12.093 1.448 1.00 85.12 74 ASN A N 1
ATOM 541 C CA . ASN A 1 74 ? 1.379 -12.369 0.767 1.00 85.12 74 ASN A CA 1
ATOM 542 C C . ASN A 1 74 ? 1.630 -13.348 -0.388 1.00 85.12 74 ASN A C 1
ATOM 544 O O . ASN A 1 74 ? 2.277 -13.001 -1.370 1.00 85.12 74 ASN A O 1
ATOM 548 N N . GLU A 1 75 ? 1.083 -14.562 -0.298 1.00 85.44 75 GLU A N 1
ATOM 549 C CA . GLU A 1 75 ? 1.268 -15.604 -1.318 1.00 85.44 75 GLU A CA 1
ATOM 550 C C . GLU A 1 75 ? 0.734 -15.223 -2.705 1.00 85.44 75 GLU A C 1
ATOM 552 O O . GLU A 1 75 ? 1.123 -15.834 -3.702 1.00 85.44 75 GLU A O 1
ATOM 557 N N . TYR A 1 76 ? -0.163 -14.241 -2.774 1.00 83.38 76 TYR A N 1
ATOM 558 C CA . TYR A 1 76 ? -0.746 -13.739 -4.008 1.00 83.38 76 TYR A CA 1
ATOM 559 C C . TYR A 1 76 ? 0.049 -12.596 -4.623 1.00 83.38 76 TYR A C 1
ATOM 561 O O . TYR A 1 76 ? -0.156 -12.286 -5.793 1.00 83.38 76 TYR A O 1
ATOM 569 N N . PHE A 1 77 ? 0.930 -11.955 -3.860 1.00 87.19 77 PHE A N 1
ATOM 570 C CA . PHE A 1 77 ? 1.809 -10.923 -4.383 1.00 87.19 77 PHE A CA 1
ATOM 571 C C . PHE A 1 77 ? 2.917 -11.570 -5.215 1.00 87.19 77 PHE A C 1
ATOM 573 O O . PHE A 1 77 ? 3.583 -12.501 -4.765 1.00 87.19 77 PHE A O 1
ATOM 580 N N . VAL A 1 78 ? 3.089 -11.091 -6.447 1.00 90.25 78 VAL A N 1
ATOM 581 C CA . VAL A 1 78 ? 4.120 -11.584 -7.366 1.00 90.25 78 VAL A CA 1
ATOM 582 C C . VAL A 1 78 ? 5.314 -10.644 -7.337 1.00 90.25 78 VAL A C 1
ATOM 584 O O . VAL A 1 78 ? 6.410 -11.056 -6.967 1.00 90.25 78 VAL A O 1
ATOM 587 N N . ASP A 1 79 ? 5.108 -9.381 -7.713 1.00 91.19 79 ASP A N 1
ATOM 588 C CA . ASP A 1 79 ? 6.141 -8.351 -7.636 1.00 91.19 79 ASP A CA 1
ATOM 589 C C . ASP A 1 79 ? 5.532 -6.945 -7.723 1.00 91.19 79 ASP A C 1
ATOM 591 O O . ASP A 1 79 ? 4.377 -6.761 -8.099 1.00 91.19 79 ASP A O 1
ATOM 595 N N . ALA A 1 80 ? 6.336 -5.934 -7.421 1.00 90.75 80 ALA A N 1
ATOM 596 C CA . ALA A 1 80 ? 6.084 -4.558 -7.808 1.00 90.75 80 ALA A CA 1
ATOM 597 C C . ALA A 1 80 ? 7.271 -4.054 -8.632 1.00 90.75 80 ALA A C 1
ATOM 599 O O . ALA A 1 80 ? 8.429 -4.251 -8.253 1.00 90.75 80 ALA A O 1
ATOM 600 N N . ILE A 1 81 ? 7.006 -3.392 -9.754 1.00 90.31 81 ILE A N 1
ATOM 601 C CA . ILE A 1 81 ? 8.052 -2.931 -10.673 1.00 90.31 81 ILE A CA 1
ATOM 602 C C . ILE A 1 81 ? 7.894 -1.451 -11.005 1.00 90.31 81 ILE A C 1
ATOM 604 O O . ILE A 1 81 ? 6.782 -0.947 -11.153 1.00 90.31 81 ILE A O 1
ATOM 608 N N . ASN A 1 82 ? 9.027 -0.762 -11.142 1.00 89.00 82 ASN A N 1
ATOM 609 C CA . ASN A 1 82 ? 9.071 0.578 -11.712 1.00 89.00 82 ASN A CA 1
ATOM 610 C C . ASN A 1 82 ? 8.936 0.465 -13.239 1.00 89.00 82 ASN A C 1
ATOM 612 O O . ASN A 1 82 ? 9.716 -0.235 -13.882 1.00 89.00 82 ASN A O 1
ATOM 616 N N . ILE A 1 83 ? 7.934 1.139 -13.797 1.00 83.56 83 ILE A N 1
ATOM 617 C CA . ILE A 1 83 ? 7.586 1.109 -15.225 1.00 83.56 83 ILE A CA 1
ATOM 618 C C . ILE A 1 83 ? 7.884 2.437 -15.936 1.00 83.56 83 ILE A C 1
ATOM 620 O O . ILE A 1 83 ? 7.527 2.629 -17.099 1.00 83.56 83 ILE A O 1
ATOM 624 N N . VAL A 1 84 ? 8.555 3.371 -15.257 1.00 78.44 84 VAL A N 1
ATOM 625 C CA . VAL A 1 84 ? 9.004 4.625 -15.866 1.00 78.44 84 VAL A CA 1
ATOM 626 C C . VAL A 1 84 ? 10.054 4.320 -16.934 1.00 78.44 84 VAL A C 1
ATOM 628 O O . VAL A 1 84 ? 11.081 3.706 -16.661 1.00 78.44 84 VAL A O 1
ATOM 631 N N . GLY A 1 85 ? 9.804 4.766 -18.166 1.00 69.06 85 GLY A N 1
ATOM 632 C CA . GLY A 1 85 ? 10.761 4.634 -19.269 1.00 69.06 85 GLY A CA 1
ATOM 633 C C . GLY A 1 85 ? 10.922 3.216 -19.830 1.00 69.06 85 GLY A C 1
ATOM 634 O O . GLY A 1 85 ? 11.848 2.983 -20.605 1.00 69.06 85 GLY A O 1
ATOM 635 N N . THR A 1 86 ? 10.044 2.267 -19.484 1.00 67.00 86 THR A N 1
ATOM 636 C CA . THR A 1 86 ? 10.055 0.930 -20.101 1.00 67.00 86 THR A CA 1
ATOM 637 C C . THR A 1 86 ? 9.667 1.003 -21.580 1.00 67.00 86 THR A C 1
ATOM 639 O O . THR A 1 86 ? 8.810 1.803 -21.953 1.00 67.00 86 THR A O 1
ATOM 642 N N . SER A 1 87 ? 10.282 0.158 -22.418 1.00 51.53 87 SER A N 1
ATOM 643 C CA . SER A 1 87 ? 9.980 0.037 -23.852 1.00 51.53 87 SER A CA 1
ATOM 644 C C . SER A 1 87 ? 9.119 -1.212 -24.136 1.00 51.53 87 SER A C 1
ATOM 646 O O . SER A 1 87 ? 9.471 -2.284 -23.640 1.00 51.53 87 SER A O 1
ATOM 648 N N . PRO A 1 88 ? 8.039 -1.122 -24.939 1.00 55.28 88 PRO A N 1
ATOM 649 C CA . PRO A 1 88 ? 7.542 0.094 -25.582 1.00 55.28 88 PRO A CA 1
ATOM 650 C C . PRO A 1 88 ? 7.011 1.097 -24.542 1.00 55.28 88 PRO A C 1
ATOM 652 O O . PRO A 1 88 ? 6.552 0.661 -23.483 1.00 55.28 88 PRO A O 1
ATOM 655 N N . PRO A 1 89 ? 7.081 2.417 -24.822 1.00 53.91 89 PRO A N 1
ATOM 656 C CA . PRO A 1 89 ? 6.587 3.444 -23.911 1.00 53.91 89 PRO A CA 1
ATOM 657 C C . PRO A 1 89 ? 5.178 3.083 -23.457 1.00 53.91 89 PRO A C 1
ATOM 659 O O . PRO A 1 89 ? 4.302 2.874 -24.297 1.00 53.91 89 PRO A O 1
ATOM 662 N N . ASN A 1 90 ? 4.965 2.974 -22.144 1.00 56.25 90 ASN A N 1
ATOM 663 C CA . ASN A 1 90 ? 3.640 2.672 -21.623 1.00 56.25 90 ASN A CA 1
ATOM 664 C C . ASN A 1 90 ? 2.679 3.789 -22.081 1.00 56.25 90 ASN A C 1
ATOM 666 O O . ASN A 1 90 ? 2.878 4.943 -21.689 1.00 56.25 90 ASN A O 1
ATOM 670 N N . PRO A 1 91 ? 1.637 3.489 -22.884 1.00 51.12 91 PRO A N 1
ATOM 671 C CA . PRO A 1 91 ? 0.686 4.499 -23.351 1.00 51.12 91 PRO A CA 1
ATOM 672 C C . PRO A 1 91 ? -0.095 5.147 -22.196 1.00 51.12 91 PRO A C 1
ATOM 674 O O . PRO A 1 91 ? -0.704 6.197 -22.371 1.00 51.12 91 PRO A O 1
ATOM 677 N N . ARG A 1 92 ? -0.044 4.561 -20.993 1.00 53.88 92 ARG A N 1
ATOM 678 C CA . ARG A 1 92 ? -0.543 5.135 -19.742 1.00 53.88 92 ARG A CA 1
ATOM 679 C C . ARG A 1 92 ? 0.579 5.861 -18.980 1.00 53.88 92 ARG A C 1
ATOM 681 O O . ARG A 1 92 ? 0.799 5.567 -17.807 1.00 53.88 92 ARG A O 1
ATOM 688 N N . SER A 1 93 ? 1.265 6.810 -19.626 1.00 59.84 93 SER A N 1
ATOM 689 C CA . SER A 1 93 ? 2.467 7.551 -19.165 1.00 59.84 93 SER A CA 1
ATOM 690 C C . SER A 1 93 ? 2.386 8.240 -17.791 1.00 59.84 93 SER A C 1
ATOM 692 O O . SER A 1 93 ? 3.337 8.887 -17.363 1.00 59.84 93 SER A O 1
ATOM 694 N N . GLN A 1 94 ? 1.246 8.140 -17.115 1.00 69.94 94 GLN A N 1
ATOM 695 C CA . GLN A 1 94 ? 1.025 8.636 -15.769 1.00 69.94 94 GLN A CA 1
ATOM 696 C C . GLN A 1 94 ? 1.405 7.632 -14.673 1.00 69.94 94 GLN A C 1
ATOM 698 O O . GLN A 1 94 ? 1.685 8.070 -13.568 1.00 69.94 94 GLN A O 1
ATOM 703 N N . TRP A 1 95 ? 1.409 6.321 -14.936 1.00 75.31 95 TRP A N 1
ATOM 704 C CA . TRP A 1 95 ? 1.716 5.312 -13.914 1.00 75.31 95 TRP A CA 1
ATOM 705 C C . TRP A 1 95 ? 3.218 5.056 -13.828 1.00 75.31 95 TRP A C 1
ATOM 707 O O . TRP A 1 95 ? 3.887 4.891 -14.847 1.00 75.31 95 TRP A O 1
ATOM 717 N N . GLN A 1 96 ? 3.735 4.988 -12.605 1.00 86.31 96 GLN A N 1
ATOM 718 C CA . GLN A 1 96 ? 5.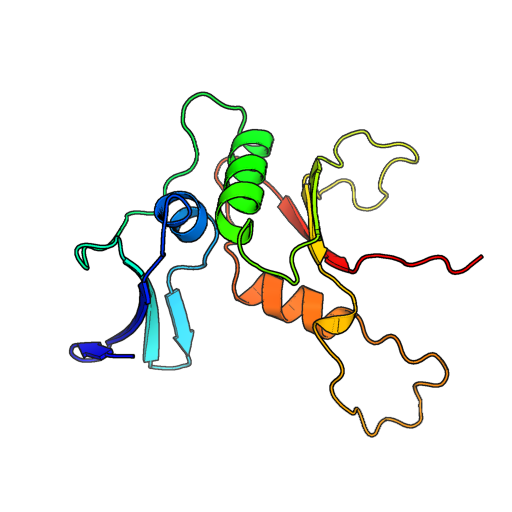164 4.814 -12.339 1.00 86.31 96 GLN A CA 1
ATOM 719 C C . GLN A 1 96 ? 5.477 3.440 -11.750 1.00 86.31 96 GLN A C 1
ATOM 721 O O . GLN A 1 96 ? 6.572 2.923 -11.957 1.00 86.31 96 GLN A O 1
ATOM 726 N N . ILE A 1 97 ? 4.518 2.832 -11.050 1.00 87.69 97 ILE A N 1
ATOM 727 C CA . ILE A 1 97 ? 4.670 1.519 -10.421 1.00 87.69 97 ILE A CA 1
ATOM 728 C C . ILE A 1 97 ? 3.524 0.615 -10.869 1.00 87.69 97 ILE A C 1
ATOM 730 O O . ILE A 1 97 ? 2.363 1.022 -10.821 1.00 87.69 97 ILE A O 1
ATOM 734 N N . ALA A 1 98 ? 3.851 -0.611 -11.271 1.00 87.06 98 ALA A N 1
ATOM 735 C CA . ALA A 1 98 ? 2.879 -1.683 -11.457 1.00 87.06 98 ALA A CA 1
ATOM 736 C C . ALA A 1 98 ? 3.032 -2.711 -10.333 1.00 87.06 98 ALA A C 1
ATOM 738 O O . ALA A 1 98 ? 4.129 -3.230 -10.121 1.00 87.06 98 ALA A O 1
ATOM 739 N N . VAL A 1 99 ? 1.941 -3.000 -9.626 1.00 88.25 99 VAL A N 1
ATOM 740 C CA . VAL A 1 99 ? 1.863 -4.048 -8.598 1.00 88.25 99 VAL A CA 1
ATOM 741 C C . VAL A 1 99 ? 1.177 -5.259 -9.206 1.00 88.25 99 VAL A C 1
ATOM 743 O O . VAL A 1 99 ? 0.072 -5.149 -9.729 1.00 88.25 99 VAL A O 1
ATOM 746 N N . ILE A 1 100 ? 1.847 -6.403 -9.164 1.00 86.31 100 ILE A N 1
ATOM 747 C CA . ILE A 1 100 ? 1.464 -7.620 -9.869 1.00 86.31 100 ILE A CA 1
ATOM 748 C C . ILE A 1 100 ? 1.023 -8.658 -8.842 1.00 86.31 100 ILE A C 1
ATOM 750 O O . ILE A 1 100 ? 1.775 -9.000 -7.926 1.00 86.31 100 ILE A O 1
ATOM 754 N N . PHE A 1 101 ? -0.177 -9.194 -9.030 1.00 83.75 101 PHE A N 1
ATOM 755 C CA . PHE A 1 101 ? -0.725 -10.286 -8.233 1.00 83.75 101 PHE A CA 1
ATOM 756 C C . PHE A 1 101 ? -0.932 -11.556 -9.068 1.00 83.75 101 PHE A C 1
ATOM 758 O O . PHE A 1 101 ? -1.023 -11.511 -10.295 1.00 83.75 101 PHE A O 1
ATOM 765 N N . LYS A 1 102 ? -1.025 -12.714 -8.413 1.00 80.06 102 LYS A N 1
ATOM 766 C CA . LYS A 1 102 ? -1.364 -13.985 -9.065 1.00 80.06 102 LYS A CA 1
ATOM 767 C C . LYS A 1 102 ? -2.772 -13.927 -9.653 1.00 80.06 102 LYS A C 1
ATOM 769 O O . LYS A 1 102 ? -3.676 -13.347 -9.056 1.00 80.06 102 LYS A O 1
ATOM 774 N N . LYS A 1 103 ? -3.005 -14.613 -10.778 1.00 71.69 103 LYS A N 1
ATOM 775 C CA . LYS A 1 103 ? -4.362 -14.718 -11.363 1.00 71.69 103 LYS A CA 1
ATOM 776 C C . LYS A 1 103 ? -5.363 -15.413 -10.435 1.00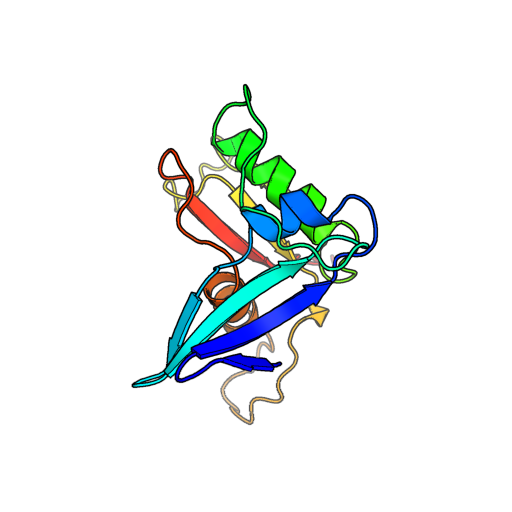 71.69 103 LYS A C 1
ATOM 778 O O . LYS A 1 103 ? -6.556 -15.152 -10.514 1.00 71.69 103 LYS A O 1
ATOM 783 N N . SER A 1 104 ? -4.885 -16.279 -9.539 1.00 66.00 104 SER A N 1
ATOM 784 C CA . SER A 1 104 ? -5.717 -17.033 -8.592 1.00 66.00 104 SER A CA 1
ATOM 785 C C . SER A 1 104 ? -6.451 -16.164 -7.567 1.00 66.00 104 SER A C 1
ATOM 787 O O . SER A 1 104 ? -7.246 -16.697 -6.802 1.00 66.00 104 SER A O 1
ATOM 789 N N . VAL A 1 105 ? -6.178 -14.856 -7.522 1.00 54.59 105 VAL A N 1
ATOM 790 C CA . VAL A 1 105 ? -6.761 -13.945 -6.534 1.00 54.59 105 VAL A CA 1
ATOM 791 C C . VAL A 1 105 ? -8.274 -13.826 -6.684 1.00 54.59 105 VAL A C 1
ATOM 793 O O . VAL A 1 105 ? -8.931 -13.716 -5.657 1.00 54.59 105 VAL A O 1
ATOM 796 N N . ILE A 1 106 ? -8.865 -13.900 -7.886 1.00 50.59 106 ILE A N 1
ATOM 797 C CA . ILE A 1 106 ? -10.323 -13.753 -8.031 1.00 50.59 106 ILE A CA 1
ATOM 798 C C . ILE A 1 106 ? -10.892 -14.660 -9.128 1.00 50.59 106 ILE A C 1
ATOM 800 O O . ILE A 1 106 ? -10.867 -14.326 -10.307 1.00 50.59 106 ILE A O 1
ATOM 804 N N . GLN A 1 107 ? -11.492 -15.781 -8.725 1.00 41.97 107 GLN A N 1
ATOM 805 C CA . GLN A 1 107 ? -12.619 -16.371 -9.449 1.00 41.97 107 GLN A CA 1
ATOM 806 C C . GLN A 1 107 ? -13.879 -16.116 -8.619 1.00 41.97 107 GLN A C 1
ATOM 808 O O . GLN A 1 107 ? -14.197 -16.883 -7.714 1.00 41.97 107 GLN A O 1
ATOM 813 N N . PHE A 1 108 ? -14.604 -15.036 -8.910 1.00 43.75 108 PHE A N 1
ATOM 814 C CA . PHE A 1 108 ? -16.035 -15.034 -8.616 1.00 43.75 108 PHE A CA 1
ATOM 815 C C . PHE A 1 108 ? -16.729 -15.727 -9.789 1.00 43.75 108 PHE A C 1
ATOM 817 O O . PHE A 1 108 ? -16.444 -15.414 -10.944 1.00 43.75 108 PHE A O 1
ATOM 824 N N . PHE A 1 109 ? -17.624 -16.674 -9.505 1.00 41.03 109 PHE A N 1
ATOM 825 C CA . PHE A 1 109 ? -18.564 -17.168 -10.509 1.00 41.03 109 PHE A CA 1
ATOM 826 C C . PHE A 1 109 ? -19.472 -16.000 -10.903 1.00 41.03 109 PHE A C 1
ATOM 828 O O . PHE A 1 109 ? -20.382 -15.645 -10.158 1.00 41.03 109 PHE A O 1
ATOM 835 N N . ASN A 1 110 ? -19.191 -15.367 -12.039 1.00 39.09 110 ASN A N 1
ATOM 836 C CA . ASN A 1 110 ? -20.129 -14.458 -12.674 1.00 39.09 110 ASN A CA 1
ATOM 837 C C . ASN A 1 110 ? -21.058 -15.300 -13.561 1.00 39.09 110 ASN A C 1
ATOM 839 O O . ASN A 1 110 ? -20.572 -16.009 -14.438 1.00 39.09 110 ASN A O 1
ATOM 843 N N . ASP A 1 111 ? -22.372 -15.236 -13.343 1.00 42.94 111 ASP A N 1
ATOM 844 C CA . ASP A 1 111 ? -23.398 -15.925 -14.156 1.00 42.94 111 ASP A CA 1
ATOM 845 C C . ASP A 1 111 ? -23.687 -15.163 -15.468 1.00 42.94 111 ASP A C 1
ATOM 847 O O . ASP A 1 111 ? -24.794 -15.148 -16.004 1.00 42.94 111 ASP A O 1
ATOM 851 N N . ASP A 1 112 ? -22.679 -14.447 -15.966 1.00 47.31 112 ASP A N 1
ATOM 852 C CA . ASP A 1 112 ? -22.774 -13.613 -17.151 1.00 47.31 112 ASP A CA 1
ATOM 853 C C . ASP A 1 112 ? -22.265 -14.404 -18.361 1.00 47.31 112 ASP A C 1
ATOM 855 O O . ASP A 1 112 ? -21.069 -14.509 -18.637 1.00 47.31 112 ASP A O 1
ATOM 859 N N . ILE A 1 113 ? -23.222 -14.989 -19.084 1.00 50.84 113 ILE A N 1
ATOM 860 C CA . ILE A 1 113 ? -23.053 -15.791 -20.310 1.00 50.84 113 ILE A CA 1
ATOM 861 C C . ILE A 1 113 ? -22.327 -15.041 -21.449 1.00 50.84 113 ILE A C 1
ATOM 863 O O . ILE A 1 113 ? -21.983 -15.644 -22.467 1.00 50.84 113 ILE A O 1
ATOM 867 N N . SER A 1 114 ? -22.045 -13.743 -21.299 1.00 51.00 114 SER A N 1
ATOM 868 C CA . SER A 1 114 ? -21.208 -12.990 -22.238 1.00 51.00 114 SER A CA 1
ATOM 869 C C . SER A 1 114 ? -19.704 -13.305 -22.132 1.00 51.00 114 SER A C 1
ATOM 871 O O . SER A 1 114 ? -18.950 -12.967 -23.050 1.00 51.00 114 SER A O 1
ATOM 873 N N . ASP A 1 115 ? -19.253 -13.995 -21.077 1.00 47.25 115 ASP A N 1
ATOM 874 C CA . ASP A 1 115 ? -17.830 -14.240 -20.807 1.00 47.25 115 ASP A CA 1
ATOM 875 C C . ASP A 1 115 ? -17.263 -15.500 -21.496 1.00 47.25 115 ASP A C 1
ATOM 877 O O . ASP A 1 115 ? -16.777 -16.441 -20.866 1.00 47.25 115 ASP A O 1
ATOM 881 N N . TYR A 1 116 ? -17.272 -15.507 -22.833 1.00 44.94 116 TYR A N 1
ATOM 882 C CA . TYR A 1 116 ? -16.644 -16.563 -23.648 1.00 44.94 116 TYR A CA 1
ATOM 883 C C . TYR A 1 116 ? -15.102 -16.624 -23.494 1.00 44.94 116 TYR A C 1
ATOM 885 O O . TYR A 1 116 ? -14.468 -17.539 -24.019 1.00 44.94 116 TYR A O 1
ATOM 893 N N . TYR A 1 117 ? -14.480 -15.672 -22.780 1.00 48.84 117 TYR A N 1
ATOM 894 C CA . TYR A 1 117 ? -13.021 -15.583 -22.609 1.00 48.84 117 TYR A CA 1
ATOM 895 C C . TYR A 1 117 ? -12.522 -15.620 -21.151 1.00 48.84 117 TYR A C 1
ATOM 897 O O . TYR A 1 117 ? -11.310 -15.538 -20.948 1.00 48.84 117 TYR A O 1
ATOM 905 N N . SER A 1 118 ? -13.403 -15.815 -20.161 1.00 45.66 118 SER A N 1
ATOM 906 C CA . SER A 1 118 ? -13.071 -16.136 -18.758 1.00 45.66 118 SER A CA 1
ATOM 907 C C . SER A 1 118 ? -11.932 -15.297 -18.161 1.00 45.66 118 SER A C 1
ATOM 909 O O . SER A 1 118 ? -10.962 -15.848 -17.633 1.00 45.66 118 SER A O 1
ATOM 911 N N . ASN A 1 119 ? -11.985 -13.967 -18.278 1.00 48.59 119 ASN A N 1
ATOM 912 C CA . ASN A 1 119 ? -10.887 -13.135 -17.776 1.00 48.59 119 ASN A CA 1
ATOM 913 C C . ASN A 1 119 ? -11.320 -11.735 -17.328 1.00 48.59 119 ASN A C 1
ATOM 915 O O . ASN A 1 119 ? -10.798 -10.718 -17.797 1.00 48.59 119 ASN A O 1
ATOM 919 N N . LEU A 1 120 ? -12.262 -11.670 -16.388 1.00 47.56 120 LEU A N 1
ATOM 920 C CA 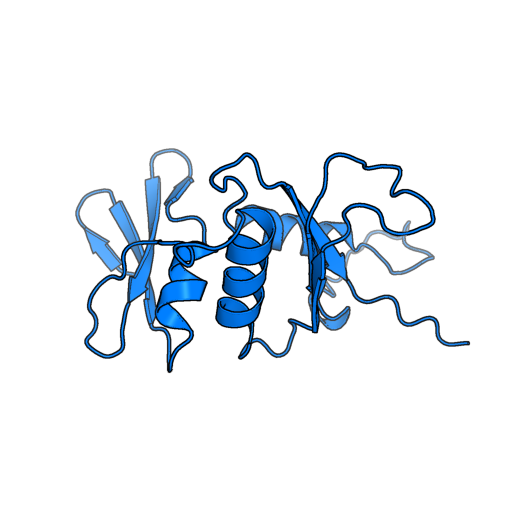. LEU A 1 120 ? -12.657 -10.420 -15.744 1.00 47.56 120 LEU A CA 1
ATOM 921 C C . LEU A 1 120 ? -11.621 -9.995 -14.673 1.00 47.56 120 LEU A C 1
ATOM 923 O O . LEU A 1 120 ? -11.850 -10.105 -13.473 1.00 47.56 120 LEU A O 1
ATOM 927 N N . ASN A 1 121 ? -10.452 -9.507 -15.110 1.00 53.28 121 ASN A N 1
ATOM 928 C CA . ASN A 1 121 ? -9.356 -9.052 -14.228 1.00 53.28 121 ASN A CA 1
ATOM 929 C C . ASN A 1 121 ? -9.633 -7.736 -13.478 1.00 53.28 121 ASN A C 1
ATOM 931 O O . ASN A 1 121 ? -8.877 -7.392 -12.572 1.00 53.28 121 ASN A O 1
ATOM 935 N N . ALA A 1 122 ? -10.681 -6.996 -13.854 1.00 52.34 122 ALA A N 1
ATOM 936 C CA . ALA A 1 122 ? -10.964 -5.668 -13.306 1.00 52.34 122 ALA A CA 1
ATOM 937 C C . ALA A 1 122 ? -11.248 -5.707 -11.795 1.00 52.34 122 ALA A C 1
ATOM 939 O O . ALA A 1 122 ? -10.747 -4.879 -11.049 1.00 52.34 122 ALA A O 1
ATOM 940 N N . VAL A 1 123 ? -11.947 -6.741 -11.317 1.00 57.03 123 VAL A N 1
ATOM 941 C CA . VAL A 1 123 ? -12.388 -6.822 -9.914 1.00 57.03 123 VAL A CA 1
ATOM 942 C C . VAL A 1 123 ? -11.207 -6.913 -8.939 1.00 57.03 123 VAL A C 1
ATOM 944 O O . VAL A 1 123 ? -11.284 -6.388 -7.834 1.00 57.03 123 VAL A O 1
ATOM 947 N N . ALA A 1 124 ? -10.098 -7.551 -9.328 1.00 60.09 124 ALA A N 1
ATOM 948 C CA . ALA A 1 124 ? -8.932 -7.685 -8.452 1.00 60.09 124 ALA A CA 1
ATOM 949 C C . ALA A 1 124 ? -8.130 -6.389 -8.375 1.00 60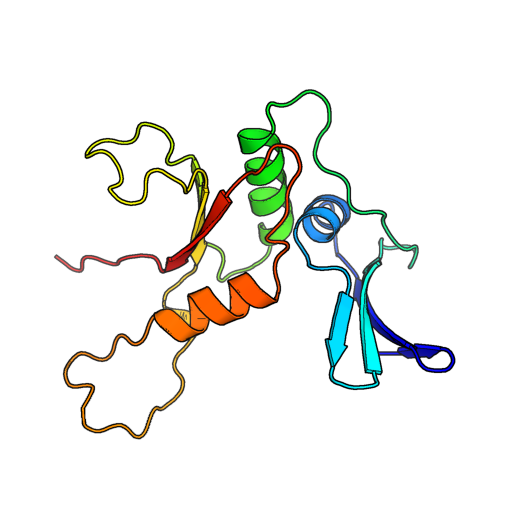.09 124 ALA A C 1
ATOM 951 O O . ALA A 1 124 ? -7.750 -5.966 -7.285 1.00 60.09 124 ALA A O 1
ATOM 952 N N . GLU A 1 125 ? -7.903 -5.764 -9.531 1.00 64.44 125 GLU A N 1
ATOM 953 C CA . GLU A 1 125 ? -7.281 -4.445 -9.627 1.00 64.44 125 GLU A CA 1
ATOM 954 C C . GLU A 1 125 ? -8.075 -3.416 -8.810 1.00 64.44 125 GLU A C 1
ATOM 956 O O . GLU A 1 125 ? -7.481 -2.730 -7.980 1.00 64.44 125 GLU A O 1
ATOM 961 N N . ASP A 1 126 ? -9.401 -3.392 -8.960 1.00 68.88 126 ASP A N 1
ATOM 962 C CA . ASP A 1 126 ? -10.283 -2.440 -8.281 1.00 68.88 126 ASP A CA 1
ATOM 963 C C . ASP A 1 126 ? -10.301 -2.650 -6.757 1.00 68.88 126 ASP A C 1
ATOM 965 O O . ASP A 1 126 ? -10.136 -1.696 -5.999 1.00 68.88 126 ASP A O 1
ATOM 969 N N . ILE A 1 127 ? -10.408 -3.897 -6.278 1.00 72.25 127 ILE A N 1
ATOM 970 C CA . ILE A 1 127 ? -10.410 -4.184 -4.833 1.00 72.25 127 ILE A CA 1
ATOM 971 C C . ILE A 1 127 ?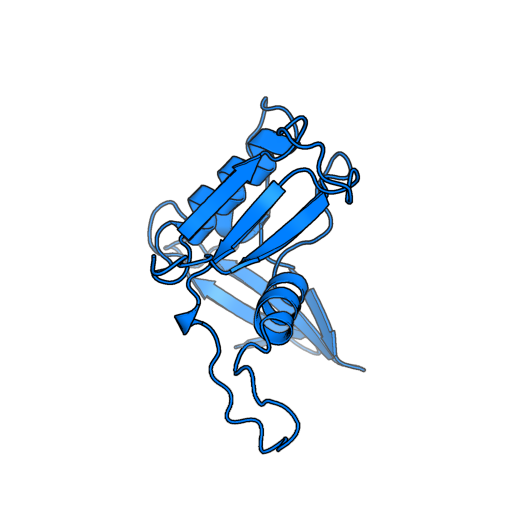 -9.071 -3.806 -4.188 1.00 72.25 127 ILE A C 1
ATOM 973 O O . ILE A 1 127 ? -9.048 -3.229 -3.099 1.00 72.25 127 ILE A O 1
ATOM 977 N N . PHE A 1 128 ? -7.939 -4.119 -4.827 1.00 75.62 128 PHE A N 1
ATOM 978 C CA . PHE A 1 128 ? -6.639 -3.724 -4.281 1.00 75.62 128 PHE A CA 1
ATOM 979 C C . PHE A 1 128 ? -6.422 -2.213 -4.353 1.00 75.62 128 PHE A C 1
ATOM 981 O O . PHE A 1 128 ? -5.867 -1.654 -3.407 1.00 75.62 128 PHE A O 1
ATOM 988 N N . ALA A 1 129 ? -6.901 -1.547 -5.406 1.00 76.38 129 ALA A N 1
ATOM 989 C CA . ALA A 1 129 ? -6.879 -0.092 -5.501 1.00 76.38 129 ALA A CA 1
ATOM 990 C C . ALA A 1 129 ? -7.706 0.580 -4.398 1.00 76.38 129 ALA A C 1
ATOM 992 O O . ALA A 1 129 ? -7.284 1.604 -3.865 1.00 76.38 129 ALA A O 1
ATOM 993 N N . ASP A 1 130 ? -8.835 -0.015 -4.012 1.00 79.75 130 ASP A N 1
ATOM 994 C CA . ASP A 1 130 ? -9.676 0.495 -2.931 1.00 79.75 130 ASP A CA 1
ATOM 995 C C . ASP A 1 130 ? -9.025 0.335 -1.554 1.00 79.75 130 ASP A C 1
ATOM 997 O O . ASP A 1 130 ? -9.192 1.198 -0.684 1.00 79.75 130 ASP A O 1
ATOM 1001 N N . VAL A 1 131 ? -8.289 -0.764 -1.345 1.00 83.06 131 VAL A N 1
ATOM 1002 C CA . VAL A 1 131 ? -7.693 -1.096 -0.042 1.00 83.06 131 VAL A CA 1
ATOM 1003 C C . VAL A 1 131 ? -6.340 -0.416 0.186 1.00 83.06 131 VAL A C 1
ATOM 1005 O O . VAL A 1 131 ? -5.973 -0.054 1.315 1.00 83.06 131 VAL A O 1
ATOM 1008 N N . MET A 1 132 ? -5.564 -0.265 -0.883 1.00 85.06 132 MET A N 1
ATOM 1009 C CA . MET A 1 132 ? -4.242 0.336 -0.821 1.00 85.06 132 MET A CA 1
ATOM 1010 C C . MET A 1 132 ? -4.329 1.859 -0.861 1.00 85.06 132 MET A C 1
ATOM 1012 O O . MET A 1 132 ? -5.269 2.460 -1.372 1.00 85.06 132 MET A O 1
ATOM 1016 N N . ASN A 1 133 ? -3.332 2.508 -0.274 1.00 81.56 133 ASN A N 1
ATOM 1017 C CA . ASN A 1 133 ? -3.190 3.941 -0.401 1.00 81.56 133 ASN A CA 1
ATOM 1018 C C . ASN A 1 133 ? -2.934 4.268 -1.879 1.00 81.56 133 ASN A C 1
ATOM 1020 O O . ASN A 1 133 ? -2.061 3.674 -2.502 1.00 81.56 133 ASN A O 1
ATOM 1024 N N . SER A 1 134 ? -3.694 5.201 -2.439 1.00 69.25 134 SER A N 1
ATOM 1025 C CA . SER A 1 134 ? -3.518 5.697 -3.807 1.00 69.25 134 SER A CA 1
ATOM 1026 C C . SER A 1 134 ? -2.819 7.058 -3.844 1.00 69.25 134 SER A C 1
ATOM 1028 O O . SER A 1 134 ? -2.490 7.556 -4.918 1.00 69.25 134 SER A O 1
ATOM 1030 N N . GLU A 1 135 ? -2.599 7.671 -2.678 1.00 70.62 135 GLU A N 1
ATOM 1031 C CA . GLU A 1 135 ? -2.058 9.017 -2.527 1.00 70.62 135 GLU A CA 1
ATOM 1032 C C . GLU A 1 135 ? -0.726 8.965 -1.778 1.00 70.62 135 GLU A C 1
ATOM 1034 O O . GLU A 1 135 ? -0.656 8.933 -0.544 1.00 70.62 135 GLU A O 1
ATOM 1039 N N . TYR A 1 136 ? 0.364 8.952 -2.541 1.00 79.12 136 TYR A N 1
ATOM 1040 C CA . TYR A 1 136 ? 1.715 8.990 -1.996 1.00 79.12 136 TYR A CA 1
ATOM 1041 C C . TYR A 1 136 ? 2.360 10.368 -2.194 1.00 79.12 136 TYR A C 1
ATOM 1043 O O . TYR A 1 136 ? 2.084 11.049 -3.188 1.00 79.12 136 TYR A O 1
ATOM 1051 N N . PRO A 1 137 ? 3.263 10.782 -1.284 1.00 72.12 137 PRO A N 1
ATOM 1052 C CA . PRO A 1 137 ? 4.090 11.967 -1.478 1.00 72.12 137 PRO A CA 1
ATOM 1053 C C . PRO A 1 137 ? 4.774 11.966 -2.852 1.00 72.12 137 PRO A C 1
ATOM 1055 O O . PRO A 1 137 ? 5.303 10.943 -3.278 1.00 72.12 137 PRO A O 1
ATOM 1058 N N . GLY A 1 138 ? 4.786 13.117 -3.530 1.00 72.00 138 GLY A N 1
ATOM 1059 C CA . GLY A 1 138 ? 5.366 13.246 -4.873 1.00 72.00 138 GLY A CA 1
ATOM 1060 C C . GLY A 1 138 ? 4.459 12.773 -6.013 1.00 72.00 138 GLY A C 1
ATOM 1061 O O . GLY A 1 138 ? 4.967 12.546 -7.105 1.00 72.00 138 GLY A O 1
ATOM 1062 N N . GLU A 1 139 ? 3.152 12.622 -5.757 1.00 77.12 139 GLU A N 1
ATOM 1063 C CA . GLU A 1 139 ? 2.138 12.204 -6.741 1.00 77.12 139 GLU A CA 1
ATOM 1064 C C . GLU A 1 139 ? 2.467 10.859 -7.405 1.00 77.12 139 GLU A C 1
ATOM 1066 O O . GLU A 1 139 ? 2.194 10.644 -8.589 1.00 77.12 139 GLU A O 1
ATOM 1071 N N . VAL A 1 140 ? 3.066 9.940 -6.635 1.00 84.12 140 VAL A N 1
ATOM 1072 C CA . VAL A 1 140 ? 3.440 8.627 -7.159 1.00 84.12 140 VAL A CA 1
ATOM 1073 C C . VAL A 1 140 ? 2.190 7.838 -7.512 1.00 84.12 140 VAL A C 1
ATOM 1075 O O . VAL A 1 140 ? 1.382 7.497 -6.649 1.00 84.12 140 VAL A O 1
ATOM 1078 N N . LYS A 1 141 ? 2.055 7.529 -8.798 1.00 85.44 141 LYS A N 1
ATOM 1079 C CA . LYS A 1 141 ? 0.896 6.841 -9.363 1.00 85.44 141 LYS A CA 1
ATOM 1080 C C . LYS A 1 141 ? 1.174 5.348 -9.521 1.00 85.44 141 LYS A C 1
ATOM 1082 O O . LYS A 1 141 ? 2.109 4.952 -10.226 1.00 85.44 141 LYS A O 1
ATOM 1087 N N . ILE A 1 142 ? 0.317 4.525 -8.919 1.00 85.38 142 ILE A N 1
ATOM 1088 C CA . ILE A 1 142 ? 0.385 3.058 -8.957 1.00 85.38 142 ILE A CA 1
ATOM 1089 C C . ILE A 1 142 ? -0.803 2.476 -9.716 1.00 85.38 142 ILE A C 1
ATOM 1091 O O . ILE A 1 142 ? -1.932 2.912 -9.532 1.00 85.38 142 ILE A O 1
ATOM 1095 N N . THR A 1 143 ? -0.540 1.454 -10.523 1.00 83.69 143 THR A N 1
ATOM 1096 C CA . THR A 1 143 ? -1.563 0.594 -11.128 1.00 83.69 143 THR A CA 1
ATOM 1097 C C . THR A 1 143 ? -1.420 -0.824 -10.582 1.00 83.69 143 THR A C 1
ATOM 1099 O O . THR A 1 143 ? -0.308 -1.272 -10.281 1.00 83.69 143 THR A O 1
ATOM 1102 N N . PHE A 1 144 ? -2.539 -1.529 -10.452 1.00 82.50 144 PHE A N 1
ATOM 1103 C CA . PHE A 1 144 ? -2.572 -2.923 -10.023 1.00 82.50 144 PHE A CA 1
ATOM 1104 C C . PHE A 1 144 ? -2.869 -3.806 -11.230 1.00 82.50 144 PHE A C 1
ATOM 1106 O O . PHE A 1 144 ? -3.584 -3.413 -12.142 1.00 82.50 144 PHE A O 1
ATOM 1113 N N . THR A 1 145 ? -2.269 -4.986 -11.287 1.00 80.25 145 THR A N 1
ATOM 1114 C CA . THR A 1 145 ? -2.454 -5.906 -12.405 1.00 80.25 145 THR A CA 1
ATOM 1115 C C . THR A 1 145 ? -2.246 -7.347 -11.961 1.00 80.25 145 THR A C 1
ATOM 1117 O O . THR A 1 145 ? -1.782 -7.615 -10.850 1.00 80.25 145 THR A O 1
ATOM 1120 N N . THR A 1 146 ? -2.584 -8.289 -12.832 1.00 78.50 146 THR A N 1
ATOM 1121 C CA . THR A 1 146 ? -2.365 -9.716 -12.612 1.00 78.50 146 THR A CA 1
ATOM 1122 C C . THR A 1 146 ? -1.249 -10.230 -13.516 1.00 78.50 146 THR A C 1
ATOM 1124 O O . THR A 1 146 ? -1.007 -9.708 -14.607 1.00 78.50 146 THR A O 1
ATOM 1127 N N . GLU A 1 147 ? -0.518 -11.245 -13.055 1.00 79.25 147 GLU A N 1
ATOM 1128 C CA . GLU A 1 147 ? 0.498 -11.903 -13.874 1.00 79.25 147 GLU A CA 1
ATOM 1129 C C . GLU A 1 147 ? -0.134 -12.413 -15.171 1.00 79.25 147 GLU A C 1
ATOM 1131 O O . GLU A 1 147 ? -1.251 -12.922 -15.167 1.00 79.25 147 GLU A O 1
ATOM 1136 N N . ASN A 1 148 ? 0.573 -12.310 -16.294 1.00 65.50 148 ASN A N 1
ATOM 1137 C CA . ASN A 1 148 ? 0.114 -12.877 -17.554 1.00 65.50 148 ASN A CA 1
ATOM 1138 C C . ASN A 1 148 ? 0.933 -14.128 -17.858 1.00 65.50 148 ASN A C 1
ATOM 1140 O O . ASN A 1 148 ? 2.020 -14.059 -18.427 1.00 65.50 148 ASN A O 1
ATOM 1144 N N . THR A 1 149 ? 0.401 -15.294 -17.503 1.00 45.94 149 THR A N 1
ATOM 1145 C CA . THR A 1 149 ? 0.871 -16.561 -18.059 1.00 45.94 149 THR A CA 1
ATOM 1146 C C . THR A 1 149 ? 0.545 -16.583 -19.550 1.00 45.94 149 THR A C 1
ATOM 1148 O O . THR A 1 149 ? -0.559 -16.941 -19.954 1.00 45.94 149 THR A O 1
ATOM 1151 N N . LYS A 1 150 ? 1.494 -16.182 -20.403 1.00 33.81 150 LYS A N 1
ATOM 1152 C CA . LYS A 1 150 ? 1.517 -16.717 -21.766 1.00 33.81 150 LYS A CA 1
ATOM 1153 C C . LYS A 1 150 ? 1.910 -18.184 -21.641 1.00 33.81 150 LYS A C 1
ATOM 1155 O O . LYS A 1 150 ? 3.087 -18.506 -21.542 1.00 33.81 150 LYS A O 1
ATOM 1160 N N . SER A 1 151 ? 0.913 -19.058 -21.592 1.00 35.22 151 SER A N 1
ATOM 1161 C CA . SER A 1 151 ? 1.087 -20.463 -21.943 1.00 35.22 151 SER A CA 1
ATOM 1162 C C . SER A 1 151 ? 1.330 -20.507 -23.450 1.00 35.22 151 SER A C 1
ATOM 1164 O O . SER A 1 151 ? 0.397 -20.330 -24.233 1.00 35.22 151 SER A O 1
ATOM 1166 N N . GLY A 1 152 ? 2.593 -20.635 -23.843 1.00 30.58 152 GLY A N 1
ATOM 1167 C CA . GLY A 1 152 ? 3.037 -20.832 -25.218 1.00 30.58 152 GLY A CA 1
ATOM 1168 C C . GLY A 1 152 ? 4.256 -21.725 -25.212 1.00 30.58 152 GLY A C 1
ATOM 1169 O O . GLY A 1 152 ? 5.199 -21.373 -24.471 1.00 30.58 152 GLY A O 1
#

pLDDT: mean 76.52, std 16.0, range [30.58, 92.81]